Protein AF-A0A6B3HS08-F1 (afdb_monomer)

Solvent-accessible surface area (backbone atoms only — not comparable to full-atom values): 6269 Å² total; per-residue (Å²): 108,65,69,59,44,43,52,50,28,50,41,68,61,44,30,85,65,67,76,50,92,71,60,87,81,40,45,51,74,49,80,44,82,54,82,78,90,56,89,84,63,83,62,49,35,31,38,33,40,35,39,44,74,63,86,53,98,81,53,72,62,60,45,52,31,40,38,40,32,47,98,93,42,79,49,48,44,58,69,85,58,94,60,62,78,73,40,92,82,70,79,75,81,73,83,86,82,86,132

Radius of gyration: 17.4 Å; Cα contacts (8 Å, |Δi|>4): 141; chains: 1; bounding box: 36×41×55 Å

Nearest PDB structures (foldseek):
  3b7c-assembly1_A-2  TM=4.225E-01  e=3.993E-01  Shewanella oneidensis MR-1
  4uvq-assembly1_A-2  TM=3.604E-01  e=1.882E+00  Prochloron sp.
  5yqp-assembly2_B  TM=5.030E-01  e=8.336E+00  Saccharomyces cerevisiae S288C
  6gqf-assembly1_A  TM=3.506E-01  e=5.400E+00  Mus musculus

Mean predicted aligned error: 8.17 Å

Structure (mmCIF, N/CA/C/O backbone):
data_AF-A0A6B3HS08-F1
#
_entry.id   AF-A0A6B3HS08-F1
#
loop_
_atom_site.group_PDB
_atom_site.id
_atom_site.type_symbol
_atom_site.label_atom_id
_atom_site.label_alt_id
_atom_site.label_comp_id
_atom_site.label_asym_id
_atom_site.label_entity_id
_atom_site.label_seq_id
_atom_site.pdbx_PDB_ins_code
_atom_site.Cartn_x
_atom_site.Cartn_y
_atom_site.Cartn_z
_atom_site.occupancy
_atom_site.B_iso_or_equiv
_atom_site.auth_seq_id
_atom_site.auth_comp_id
_atom_site.auth_asym_id
_atom_site.auth_atom_id
_atom_site.pdbx_PDB_model_num
ATOM 1 N N . ARG A 1 1 ? 1.895 -1.671 -14.767 1.00 91.06 1 ARG A N 1
ATOM 2 C CA . ARG A 1 1 ? 2.525 -2.827 -14.077 1.00 91.06 1 ARG A CA 1
ATOM 3 C C . ARG A 1 1 ? 3.035 -2.451 -12.688 1.00 91.06 1 ARG A C 1
ATOM 5 O O . ARG A 1 1 ? 2.526 -3.015 -11.735 1.00 91.06 1 ARG A O 1
ATOM 12 N N . LEU A 1 2 ? 3.938 -1.470 -12.551 1.00 96.56 2 LEU A N 1
ATOM 13 C CA . LEU A 1 2 ? 4.460 -1.042 -11.242 1.00 96.56 2 LEU A CA 1
ATOM 14 C C . LEU A 1 2 ? 3.383 -0.573 -10.249 1.00 96.56 2 LEU A C 1
ATOM 16 O O . LEU A 1 2 ? 3.317 -1.115 -9.154 1.00 96.56 2 LEU A O 1
ATOM 20 N N . LEU A 1 3 ? 2.508 0.362 -10.644 1.00 97.56 3 LEU A N 1
ATOM 21 C CA . LEU A 1 3 ? 1.438 0.862 -9.767 1.00 97.56 3 LEU A CA 1
ATOM 22 C C . LEU A 1 3 ? 0.535 -0.265 -9.246 1.00 97.56 3 LEU A C 1
ATOM 24 O O . LEU A 1 3 ? 0.286 -0.349 -8.050 1.00 97.56 3 LEU A O 1
ATOM 28 N N . PHE A 1 4 ? 0.098 -1.151 -10.142 1.00 97.31 4 PHE A N 1
ATOM 29 C CA . PHE A 1 4 ? -0.716 -2.312 -9.785 1.00 97.31 4 PHE A CA 1
ATOM 30 C C . PHE A 1 4 ? 0.022 -3.245 -8.815 1.00 97.31 4 PHE A C 1
ATOM 32 O O . PHE A 1 4 ? -0.516 -3.586 -7.772 1.00 97.31 4 PHE A O 1
ATOM 39 N N . SER A 1 5 ? 1.284 -3.588 -9.102 1.00 98.19 5 SER A N 1
ATOM 40 C CA . SER A 1 5 ? 2.107 -4.402 -8.196 1.00 98.19 5 SER A CA 1
ATOM 41 C C . SER A 1 5 ? 2.229 -3.763 -6.807 1.00 98.19 5 SER A C 1
ATOM 43 O O . SER A 1 5 ? 2.082 -4.438 -5.794 1.00 98.19 5 SER A O 1
ATOM 45 N N . ALA A 1 6 ? 2.445 -2.448 -6.739 1.00 98.50 6 ALA A N 1
ATOM 46 C CA . ALA A 1 6 ? 2.560 -1.737 -5.470 1.00 98.50 6 ALA A CA 1
ATOM 47 C C . ALA A 1 6 ? 1.229 -1.705 -4.698 1.00 98.50 6 ALA A C 1
ATOM 49 O O . ALA A 1 6 ? 1.230 -1.941 -3.492 1.00 98.50 6 ALA A O 1
ATOM 50 N N . LYS A 1 7 ? 0.099 -1.483 -5.386 1.00 98.31 7 LYS A N 1
ATOM 51 C CA . LYS A 1 7 ? -1.258 -1.584 -4.818 1.00 98.31 7 LYS A CA 1
ATOM 52 C C . LYS A 1 7 ? -1.513 -2.967 -4.216 1.00 98.31 7 LYS A C 1
ATOM 54 O O . LYS A 1 7 ? -1.956 -3.064 -3.079 1.00 98.31 7 LYS A O 1
ATOM 59 N N . GLU A 1 8 ? -1.129 -4.021 -4.927 1.00 98.31 8 GLU A N 1
ATOM 60 C CA . GLU A 1 8 ? -1.194 -5.400 -4.437 1.00 98.31 8 GLU A CA 1
ATOM 61 C C . GLU A 1 8 ? -0.338 -5.620 -3.181 1.00 98.31 8 GLU A C 1
ATOM 63 O O . GLU A 1 8 ? -0.769 -6.295 -2.249 1.00 98.31 8 GLU A O 1
ATOM 68 N N . SER A 1 9 ? 0.872 -5.050 -3.117 1.00 98.50 9 SER A N 1
ATOM 69 C CA . SER A 1 9 ? 1.710 -5.113 -1.909 1.00 98.50 9 SER A CA 1
ATOM 70 C C . SER A 1 9 ? 1.079 -4.376 -0.719 1.00 98.50 9 SER A C 1
ATOM 72 O O . SER A 1 9 ? 1.201 -4.843 0.415 1.00 98.50 9 SER A O 1
ATOM 74 N N . VAL A 1 10 ? 0.388 -3.255 -0.963 1.00 98.38 10 VAL A N 1
ATOM 75 C CA . VAL A 1 10 ? -0.366 -2.512 0.062 1.00 98.38 10 VAL A CA 1
ATOM 76 C C . VAL A 1 10 ? -1.539 -3.349 0.567 1.00 98.38 10 VAL A C 1
ATOM 78 O O . VAL A 1 10 ? -1.639 -3.579 1.770 1.00 98.38 10 VAL A O 1
ATOM 81 N N . PHE A 1 11 ? -2.356 -3.893 -0.337 1.00 98.12 11 PHE A N 1
ATOM 82 C CA . PHE A 1 11 ? -3.468 -4.782 0.006 1.00 98.12 11 PHE A CA 1
ATOM 83 C C . PHE A 1 11 ? -3.002 -6.000 0.819 1.00 98.12 11 PHE A C 1
ATOM 85 O O . PHE A 1 11 ? -3.564 -6.304 1.867 1.00 98.12 11 PHE A O 1
ATOM 92 N N . LYS A 1 12 ? -1.908 -6.653 0.405 1.00 97.94 12 LYS A N 1
ATOM 93 C CA . LYS A 1 12 ? -1.322 -7.807 1.116 1.00 97.94 12 LYS A CA 1
ATOM 94 C C . LYS A 1 12 ? -0.749 -7.462 2.489 1.00 97.94 12 LYS A C 1
ATOM 96 O O . LYS A 1 12 ? -0.590 -8.359 3.309 1.00 97.94 12 LYS A O 1
ATOM 101 N N . THR A 1 13 ? -0.440 -6.193 2.741 1.00 97.56 13 THR A N 1
ATOM 102 C CA . THR A 1 13 ? -0.051 -5.716 4.076 1.00 97.56 13 THR A CA 1
ATOM 103 C C . THR A 1 13 ? -1.279 -5.405 4.929 1.00 97.56 13 THR A C 1
ATOM 105 O O . THR A 1 13 ? -1.291 -5.717 6.114 1.00 97.56 13 THR A O 1
ATOM 108 N N . TRP A 1 14 ? -2.317 -4.827 4.324 1.00 97.44 14 TRP A N 1
ATOM 109 C CA . TRP A 1 14 ? -3.575 -4.453 4.969 1.00 97.44 14 TRP A CA 1
ATOM 110 C C . TRP A 1 14 ? -4.418 -5.662 5.392 1.00 97.44 14 TRP A C 1
ATOM 112 O O . TRP A 1 14 ? -4.738 -5.813 6.569 1.00 97.44 14 TRP A O 1
ATOM 122 N N . TYR A 1 15 ? -4.763 -6.538 4.444 1.00 97.75 15 TYR A N 1
ATOM 123 C CA . TYR A 1 15 ? -5.790 -7.565 4.632 1.00 97.75 15 TYR A CA 1
ATOM 124 C C . TYR A 1 15 ? -5.519 -8.511 5.815 1.00 97.75 15 TYR A C 1
ATOM 126 O O . TYR A 1 15 ? -6.443 -8.753 6.590 1.00 97.75 15 TYR A O 1
ATOM 134 N N . PRO A 1 16 ? -4.287 -9.009 6.050 1.00 96.62 16 PRO A N 1
ATOM 135 C CA . PRO A 1 16 ? -4.022 -9.870 7.204 1.00 96.62 16 PRO A CA 1
ATOM 136 C C . PRO A 1 16 ? -4.219 -9.184 8.565 1.00 96.62 16 PRO A C 1
ATOM 138 O O . PRO A 1 16 ? -4.376 -9.877 9.567 1.00 96.62 16 PRO A O 1
ATOM 141 N N . LEU A 1 17 ? -4.173 -7.849 8.616 1.00 95.56 17 LEU A N 1
ATOM 142 C CA . LEU A 1 17 ? -4.267 -7.065 9.852 1.00 95.56 17 LEU A CA 1
ATOM 143 C C . LEU A 1 17 ? -5.691 -6.590 10.137 1.00 95.56 17 LEU A C 1
ATOM 145 O O . LEU A 1 17 ? -6.069 -6.485 11.300 1.00 95.56 17 LEU A O 1
ATOM 149 N N . THR A 1 18 ? -6.463 -6.305 9.089 1.00 96.38 18 THR A N 1
ATOM 150 C CA . THR A 1 18 ? -7.807 -5.719 9.205 1.00 96.38 18 THR A CA 1
ATOM 151 C C . THR A 1 18 ? -8.921 -6.717 8.897 1.00 96.38 18 THR A C 1
ATOM 153 O O . THR A 1 18 ? -10.061 -6.495 9.291 1.00 96.38 18 THR A O 1
ATOM 156 N N . LEU A 1 19 ? -8.612 -7.801 8.171 1.00 97.31 19 LEU A N 1
ATOM 157 C CA . LEU A 1 19 ? -9.573 -8.770 7.631 1.00 97.31 19 LEU A CA 1
ATOM 158 C C . LEU A 1 19 ? -10.695 -8.121 6.806 1.00 97.31 19 LEU A C 1
ATOM 160 O O . LEU A 1 19 ? -11.812 -8.632 6.736 1.00 97.31 19 LEU A O 1
ATOM 164 N N . THR A 1 20 ? -10.395 -6.986 6.177 1.00 96.88 20 THR A N 1
ATOM 165 C CA . THR A 1 20 ? -11.320 -6.265 5.302 1.00 96.88 20 THR A CA 1
ATOM 166 C C . THR A 1 20 ? -10.650 -5.934 3.981 1.00 96.88 20 THR A C 1
ATOM 168 O O . THR A 1 20 ? -9.435 -5.731 3.924 1.00 96.88 20 THR A O 1
ATOM 171 N N . GLU A 1 21 ? -11.435 -5.880 2.909 1.00 96.88 21 GLU A N 1
ATOM 172 C CA . GLU A 1 21 ? -10.931 -5.439 1.610 1.00 96.88 21 GLU A CA 1
ATOM 173 C C . GLU A 1 21 ? -10.532 -3.957 1.655 1.00 96.88 21 GLU A C 1
ATOM 175 O O . GLU A 1 21 ? -11.099 -3.189 2.437 1.00 96.88 21 GLU A O 1
ATOM 180 N N . LEU A 1 22 ? -9.525 -3.596 0.856 1.00 96.88 22 LEU A N 1
ATOM 181 C CA . LEU A 1 22 ? -9.073 -2.226 0.621 1.00 96.88 22 LEU A CA 1
ATOM 182 C C . LEU A 1 22 ? -9.128 -1.984 -0.887 1.00 96.88 22 LEU A C 1
ATOM 184 O O . LEU A 1 22 ? -8.395 -2.639 -1.635 1.00 96.88 22 LEU A O 1
ATOM 188 N N . ASP A 1 23 ? -9.988 -1.071 -1.315 1.00 95.06 23 ASP A N 1
ATOM 189 C CA . ASP A 1 23 ? -10.242 -0.807 -2.726 1.00 95.06 23 ASP A CA 1
ATOM 190 C C . ASP A 1 23 ? -9.097 -0.033 -3.401 1.00 95.06 23 ASP A C 1
ATOM 192 O O . ASP A 1 23 ? -8.199 0.553 -2.781 1.00 95.06 23 ASP A O 1
ATOM 196 N N . PHE A 1 24 ? -9.103 -0.040 -4.737 1.00 90.56 24 PHE A N 1
ATOM 197 C CA . PHE A 1 24 ? -8.050 0.579 -5.545 1.00 90.56 24 PHE A CA 1
ATOM 198 C C . PHE A 1 24 ? -7.971 2.098 -5.425 1.00 90.56 24 PHE A C 1
ATOM 200 O O . PHE A 1 24 ? -6.941 2.652 -5.796 1.00 90.56 24 PHE A O 1
ATOM 207 N N . ASP A 1 25 ? -8.988 2.793 -4.949 1.00 95.56 25 ASP A N 1
ATOM 208 C CA . ASP A 1 25 ? -8.976 4.235 -4.705 1.00 95.56 25 ASP A CA 1
ATOM 209 C C . ASP A 1 25 ? -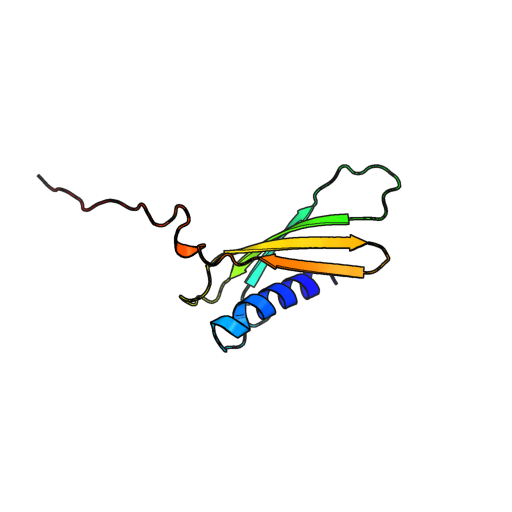8.676 4.579 -3.239 1.00 95.56 25 ASP A C 1
ATOM 211 O O . ASP A 1 25 ? -8.316 5.711 -2.947 1.00 95.56 25 ASP A O 1
ATOM 215 N N . GLU A 1 26 ? -8.663 3.604 -2.327 1.00 97.62 26 GLU A N 1
ATOM 216 C CA . GLU A 1 26 ? -8.457 3.824 -0.887 1.00 97.62 26 GLU A CA 1
ATOM 217 C C . GLU A 1 26 ? -6.978 3.991 -0.471 1.00 97.62 26 GLU A C 1
ATOM 219 O O . GLU A 1 26 ? -6.644 3.971 0.718 1.00 97.62 26 GLU A O 1
ATOM 224 N N . ALA A 1 27 ? -6.066 4.186 -1.430 1.00 97.94 27 ALA A N 1
ATOM 225 C CA . ALA A 1 27 ? -4.659 4.479 -1.149 1.00 97.94 27 ALA A CA 1
ATOM 226 C C . ALA A 1 27 ? -4.005 5.358 -2.226 1.00 97.94 27 ALA A C 1
ATOM 228 O O . ALA A 1 27 ? -4.065 5.056 -3.415 1.00 97.94 27 ALA A O 1
ATOM 229 N N . ASP A 1 28 ? -3.261 6.375 -1.822 1.00 98.19 28 ASP A N 1
ATOM 230 C CA . ASP A 1 28 ? -2.489 7.216 -2.734 1.00 98.19 28 ASP A CA 1
ATOM 231 C C . ASP A 1 28 ? -1.009 6.855 -2.677 1.00 98.19 28 ASP A C 1
ATOM 233 O O . ASP A 1 28 ? -0.394 6.886 -1.609 1.00 98.19 28 ASP A O 1
ATOM 237 N N . LEU A 1 29 ? -0.427 6.514 -3.830 1.00 98.44 29 LEU A N 1
ATOM 238 C CA . LEU A 1 29 ? 0.962 6.070 -3.924 1.00 98.44 29 LEU A CA 1
ATOM 239 C C . LEU A 1 29 ? 1.848 7.125 -4.591 1.00 98.44 29 LEU A C 1
ATOM 241 O O . LEU A 1 29 ? 1.588 7.542 -5.718 1.00 98.44 29 LEU A O 1
ATOM 245 N N . THR A 1 30 ? 2.953 7.468 -3.932 1.00 98.38 30 THR A N 1
ATOM 246 C CA . THR A 1 30 ? 4.003 8.341 -4.473 1.00 98.38 30 THR A CA 1
ATOM 247 C C . THR A 1 30 ? 5.278 7.536 -4.679 1.00 98.38 30 THR A C 1
ATOM 249 O O . THR A 1 30 ? 5.775 6.914 -3.744 1.00 98.38 30 THR A O 1
ATOM 252 N N . PHE A 1 31 ? 5.842 7.563 -5.888 1.00 98.00 31 PHE A N 1
ATOM 253 C CA . PHE A 1 31 ? 7.055 6.820 -6.236 1.00 98.00 31 PHE A CA 1
ATOM 254 C C . PHE A 1 31 ? 8.269 7.740 -6.307 1.00 98.00 31 PHE A C 1
ATOM 256 O O . PHE A 1 31 ? 8.203 8.842 -6.847 1.00 98.00 31 PHE A O 1
ATOM 263 N N . ARG A 1 32 ? 9.408 7.241 -5.829 1.00 96.62 32 ARG A N 1
ATOM 264 C CA . ARG A 1 32 ? 10.720 7.857 -6.015 1.00 96.62 32 ARG A CA 1
ATOM 265 C C . ARG A 1 32 ? 11.654 6.834 -6.639 1.00 96.62 32 ARG A C 1
ATOM 267 O O . ARG A 1 32 ? 11.780 5.722 -6.130 1.00 96.62 32 ARG A O 1
ATOM 274 N N . ARG A 1 33 ? 12.301 7.209 -7.738 1.00 93.06 33 ARG A N 1
ATOM 275 C CA . ARG A 1 33 ? 13.357 6.410 -8.364 1.00 93.06 33 ARG A CA 1
ATOM 276 C C . ARG A 1 33 ? 14.675 6.629 -7.621 1.00 93.06 33 ARG A C 1
ATOM 278 O O . ARG A 1 33 ? 14.958 7.734 -7.165 1.00 93.06 33 ARG A O 1
ATOM 285 N N . GLU A 1 34 ? 15.453 5.568 -7.480 1.00 90.19 34 GLU A N 1
ATOM 286 C CA . GLU A 1 34 ? 16.811 5.576 -6.944 1.00 90.19 34 GLU A CA 1
ATOM 287 C C . GLU A 1 34 ? 17.781 5.138 -8.050 1.00 90.19 34 GLU A C 1
ATOM 289 O O . GLU A 1 34 ? 17.468 4.223 -8.811 1.00 90.19 34 GLU A O 1
ATOM 294 N N . GLY A 1 35 ? 18.954 5.774 -8.120 1.00 76.75 35 GLY A N 1
ATOM 295 C CA . GLY A 1 35 ? 19.996 5.478 -9.109 1.00 76.75 35 GLY A CA 1
ATOM 296 C C . GLY A 1 35 ? 20.352 6.674 -9.996 1.00 76.75 35 GLY A C 1
ATOM 297 O O . GLY A 1 35 ? 19.555 7.591 -10.170 1.00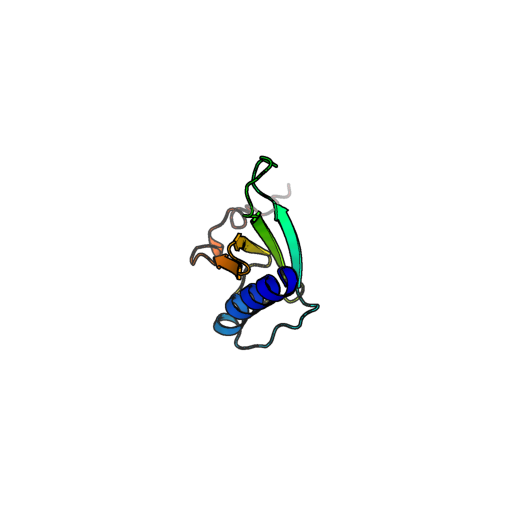 76.75 35 GLY A O 1
ATOM 298 N N . ASP A 1 36 ? 21.581 6.650 -10.504 1.00 61.97 36 ASP A N 1
ATOM 299 C CA . ASP A 1 36 ? 22.096 7.507 -11.577 1.00 61.97 36 ASP A CA 1
ATOM 300 C C . ASP A 1 36 ? 21.674 6.883 -12.916 1.00 61.97 36 ASP A C 1
ATOM 302 O O . ASP A 1 36 ? 21.704 5.655 -13.039 1.00 61.97 36 ASP A O 1
ATOM 306 N N . ASP A 1 37 ? 21.278 7.700 -13.895 1.00 58.66 37 ASP A N 1
ATOM 307 C CA . ASP A 1 37 ? 20.956 7.288 -15.267 1.00 58.66 37 ASP A CA 1
ATOM 308 C C . ASP A 1 37 ? 22.237 6.858 -16.010 1.00 58.66 37 ASP A C 1
ATOM 310 O O . ASP A 1 37 ? 22.585 7.374 -17.076 1.00 58.66 37 ASP A O 1
ATOM 314 N N . ARG A 1 38 ? 22.975 5.893 -15.447 1.00 60.84 38 ARG A N 1
ATOM 315 C CA . ARG A 1 38 ? 24.134 5.296 -16.098 1.00 60.84 38 ARG A CA 1
ATOM 316 C C . ARG A 1 38 ? 23.637 4.580 -17.334 1.00 60.84 38 ARG A C 1
ATOM 318 O O . ARG A 1 38 ? 22.990 3.536 -17.253 1.00 60.84 38 ARG A O 1
ATOM 325 N N . ALA A 1 39 ? 23.935 5.180 -18.479 1.00 63.00 39 ALA A N 1
ATOM 326 C CA . ALA A 1 39 ? 23.603 4.637 -19.780 1.00 63.00 39 ALA A CA 1
ATOM 327 C C . ALA A 1 39 ? 24.034 3.162 -19.850 1.00 63.00 39 ALA A C 1
ATOM 329 O O . ALA A 1 39 ? 25.224 2.855 -19.786 1.00 63.00 39 ALA A O 1
ATOM 330 N N . GLY A 1 40 ? 23.053 2.262 -19.956 1.00 68.50 40 GLY A N 1
ATOM 331 C CA . GLY A 1 40 ? 23.275 0.824 -20.109 1.00 68.50 40 GLY A CA 1
ATOM 332 C C . GLY A 1 40 ? 22.856 -0.065 -18.936 1.00 68.50 40 GLY A C 1
ATOM 333 O O . GLY A 1 40 ? 22.912 -1.276 -19.116 1.00 68.50 40 GLY A O 1
ATOM 334 N N . ASP A 1 41 ? 22.414 0.467 -17.789 1.00 72.88 41 ASP A N 1
ATOM 335 C CA . ASP A 1 41 ? 21.795 -0.363 -16.740 1.00 72.88 41 ASP A CA 1
ATOM 336 C C . ASP A 1 41 ? 20.301 -0.602 -17.058 1.00 72.88 41 ASP A C 1
ATOM 338 O O . ASP A 1 41 ? 19.512 0.351 -17.045 1.00 72.88 41 ASP A O 1
ATOM 342 N N . PRO A 1 42 ? 19.882 -1.840 -17.395 1.00 77.00 42 PRO A N 1
ATOM 343 C CA . PRO A 1 42 ? 18.480 -2.149 -17.659 1.00 77.00 42 PRO A CA 1
ATOM 344 C C . PRO A 1 42 ? 17.636 -2.207 -16.377 1.00 77.00 42 PRO A C 1
ATOM 346 O O . PRO A 1 42 ? 16.405 -2.247 -16.470 1.00 77.00 42 PRO A O 1
ATOM 349 N N . ALA A 1 43 ? 18.260 -2.222 -15.194 1.00 85.94 43 ALA A N 1
ATOM 350 C CA . ALA A 1 43 ? 17.555 -2.260 -13.929 1.00 85.94 43 ALA A CA 1
ATOM 351 C C . ALA A 1 43 ? 17.034 -0.869 -13.534 1.00 85.94 43 ALA A C 1
ATOM 353 O O . ALA A 1 43 ? 17.690 0.164 -13.673 1.00 85.94 43 ALA A O 1
ATOM 354 N N . ALA A 1 44 ? 15.828 -0.841 -12.973 1.00 91.12 44 ALA A N 1
ATOM 355 C CA . ALA A 1 44 ? 15.264 0.345 -12.345 1.00 91.12 44 ALA A CA 1
ATOM 356 C C . ALA A 1 44 ? 14.774 0.003 -10.942 1.00 91.12 44 ALA A C 1
ATOM 358 O O . ALA A 1 44 ? 14.296 -1.099 -10.675 1.00 91.12 44 ALA A O 1
ATOM 359 N N . GLY A 1 45 ? 14.867 0.951 -10.019 1.00 94.38 45 GLY A N 1
ATOM 360 C CA . GLY A 1 45 ? 14.410 0.724 -8.661 1.00 94.38 45 GL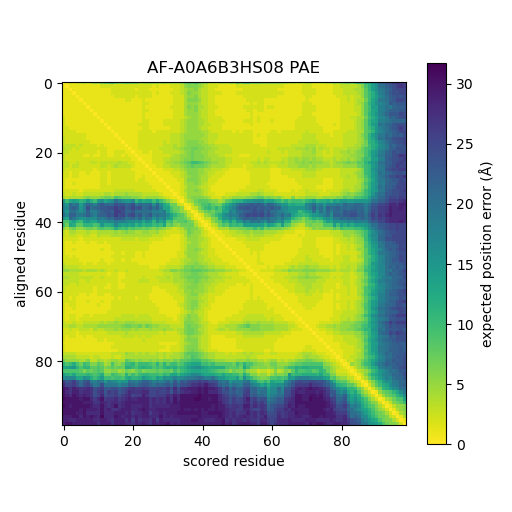Y A CA 1
ATOM 361 C C . GLY A 1 45 ? 14.140 1.999 -7.904 1.00 94.38 45 GLY A C 1
ATOM 362 O O . GLY A 1 45 ? 14.454 3.099 -8.355 1.00 94.38 45 GLY A O 1
ATOM 363 N N . GLY A 1 46 ? 13.570 1.830 -6.721 1.00 95.88 46 GLY A N 1
ATOM 364 C CA . GLY A 1 46 ? 13.459 2.901 -5.755 1.00 95.88 46 GLY A CA 1
ATOM 365 C C . GLY A 1 46 ? 12.475 2.596 -4.643 1.00 95.88 46 GLY A C 1
ATOM 366 O O . GLY A 1 46 ? 12.258 1.440 -4.269 1.00 95.88 46 GLY A O 1
ATOM 367 N N . THR A 1 47 ? 11.888 3.655 -4.105 1.00 97.75 47 THR A N 1
ATOM 368 C CA . THR A 1 47 ? 10.938 3.601 -2.995 1.00 97.75 47 THR A CA 1
ATOM 369 C C . THR A 1 47 ? 9.559 4.061 -3.440 1.00 97.75 47 THR A C 1
ATOM 371 O O . THR A 1 47 ? 9.412 4.758 -4.446 1.00 97.75 47 THR A O 1
ATOM 374 N N . PHE A 1 48 ? 8.540 3.701 -2.674 1.00 98.50 48 PHE A N 1
ATOM 375 C CA . PHE A 1 48 ? 7.235 4.339 -2.745 1.00 98.50 48 PHE A CA 1
ATOM 376 C C . PHE A 1 48 ? 6.664 4.528 -1.34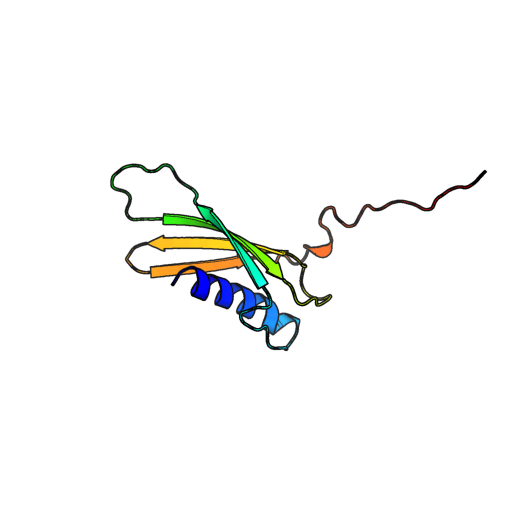4 1.00 98.50 48 PHE A C 1
ATOM 378 O O . PHE A 1 48 ? 6.988 3.762 -0.439 1.00 98.50 48 PHE A O 1
ATOM 385 N N . THR A 1 49 ? 5.821 5.537 -1.177 1.00 98.31 49 THR A N 1
ATOM 386 C CA . THR A 1 49 ? 4.983 5.706 0.011 1.00 98.31 49 THR A CA 1
ATOM 387 C C . THR A 1 49 ? 3.534 5.491 -0.391 1.00 98.31 49 THR A C 1
ATOM 389 O O . THR A 1 49 ? 3.119 5.941 -1.458 1.00 98.31 49 THR A O 1
ATOM 392 N N . ALA A 1 50 ? 2.770 4.784 0.434 1.00 98.25 50 ALA A N 1
ATOM 393 C CA . ALA A 1 50 ? 1.335 4.608 0.267 1.00 98.25 50 ALA A CA 1
ATOM 394 C C . ALA A 1 50 ? 0.620 5.285 1.435 1.00 98.25 50 ALA A C 1
ATOM 396 O O 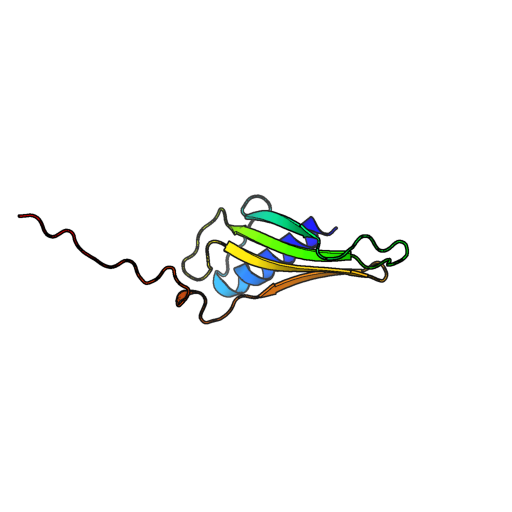. ALA A 1 50 ? 0.702 4.815 2.567 1.00 98.25 50 ALA A O 1
ATOM 397 N N . ARG A 1 51 ? -0.064 6.394 1.163 1.00 98.19 51 ARG A N 1
ATOM 398 C CA . ARG A 1 51 ? -0.975 7.037 2.112 1.00 98.19 51 ARG A CA 1
ATOM 399 C C . ARG A 1 51 ? -2.322 6.332 2.027 1.00 98.19 51 ARG A C 1
ATOM 401 O O . ARG A 1 51 ? -2.941 6.349 0.967 1.00 98.19 51 ARG A O 1
ATOM 408 N N . LEU A 1 52 ? -2.772 5.732 3.119 1.00 97.94 52 LEU A N 1
ATOM 409 C CA . LEU A 1 52 ? -4.081 5.089 3.187 1.00 97.94 52 LEU A CA 1
ATOM 410 C C . LEU A 1 52 ? -5.163 6.158 3.371 1.00 97.94 52 LEU A C 1
ATOM 412 O O . LEU A 1 52 ? -5.033 7.031 4.230 1.00 97.94 52 LEU A O 1
ATOM 416 N N . LEU A 1 53 ? -6.204 6.114 2.541 1.00 97.75 53 LEU A N 1
ATOM 417 C CA . LEU A 1 53 ? -7.364 7.008 2.650 1.00 97.75 53 LEU A CA 1
ATOM 418 C C . LEU A 1 53 ? -8.436 6.418 3.571 1.00 97.75 53 LEU A C 1
ATOM 420 O O . LEU A 1 53 ? -9.194 7.159 4.196 1.00 97.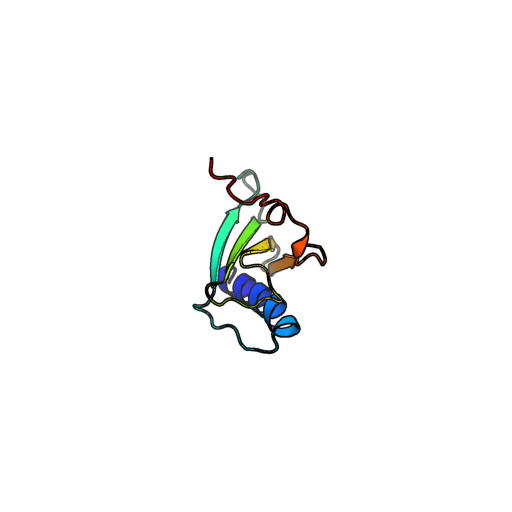75 53 LEU A O 1
ATOM 424 N N . ARG A 1 54 ? -8.443 5.090 3.708 1.00 96.62 54 ARG A N 1
ATOM 425 C CA . ARG A 1 54 ? -9.171 4.372 4.748 1.00 96.62 54 ARG A CA 1
ATOM 426 C C . ARG A 1 54 ? -8.271 4.133 5.957 1.00 96.62 54 ARG A C 1
ATOM 428 O O . ARG A 1 54 ? -7.119 3.728 5.815 1.00 96.62 54 ARG A O 1
ATOM 435 N N . THR A 1 55 ? -8.798 4.377 7.151 1.00 93.88 55 THR A N 1
ATOM 436 C CA . THR A 1 55 ? -8.060 4.238 8.411 1.00 93.88 55 THR A CA 1
ATOM 437 C C . THR A 1 55 ? -8.437 2.953 9.145 1.00 93.88 55 THR A C 1
ATOM 439 O O . THR A 1 55 ? -9.592 2.532 9.134 1.00 93.88 55 THR A O 1
ATOM 442 N N . ASP A 1 56 ? -7.455 2.339 9.806 1.00 95.44 56 ASP A N 1
ATOM 443 C CA . ASP A 1 56 ? -7.645 1.220 10.731 1.00 95.44 56 ASP A CA 1
ATOM 444 C C . ASP A 1 56 ? -6.560 1.286 11.825 1.00 95.44 56 ASP A C 1
ATOM 446 O O . ASP A 1 56 ? -5.393 1.509 11.502 1.00 95.44 56 ASP A O 1
ATOM 450 N N . PRO A 1 57 ? -6.888 1.115 13.119 1.00 93.31 57 PRO A N 1
ATOM 451 C CA . PRO A 1 57 ? -5.909 1.215 14.207 1.00 93.31 57 PRO A CA 1
ATOM 452 C C . PRO A 1 57 ? -4.793 0.154 14.162 1.00 93.31 57 PRO A C 1
ATOM 454 O O . PRO A 1 57 ? -3.761 0.314 14.827 1.00 93.31 57 PRO A O 1
ATOM 457 N N . ALA A 1 58 ? -4.971 -0.949 13.432 1.00 93.38 58 ALA A N 1
ATOM 458 C CA . ALA A 1 58 ? -3.960 -1.989 13.261 1.00 93.38 58 ALA A CA 1
ATOM 459 C C . ALA A 1 58 ? -2.854 -1.604 12.261 1.00 93.38 58 ALA A C 1
ATOM 461 O O . ALA A 1 58 ? -1.785 -2.219 12.279 1.00 93.38 58 ALA A O 1
ATOM 462 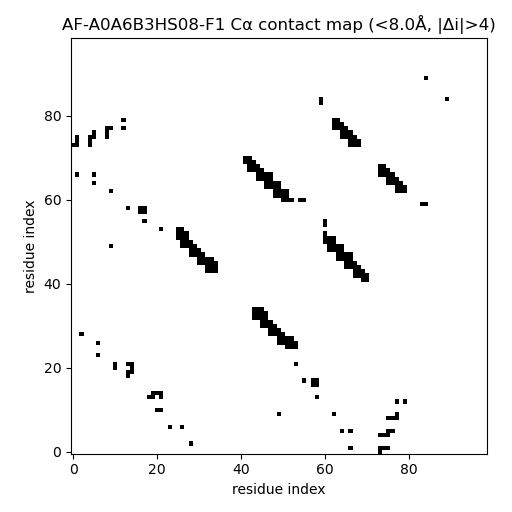N N . VAL A 1 59 ? -3.071 -0.576 11.433 1.00 94.81 59 VAL A N 1
ATOM 463 C CA . V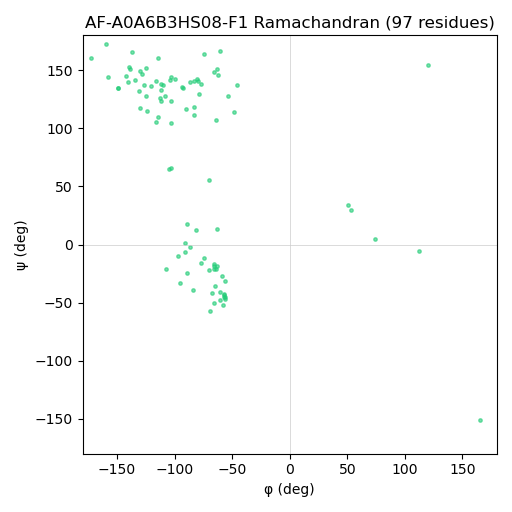AL A 1 59 ? -2.191 -0.207 10.315 1.00 94.81 59 VAL A CA 1
ATOM 464 C C . VAL A 1 59 ? -1.787 1.271 10.422 1.00 94.81 59 VAL A C 1
ATOM 466 O O . VAL A 1 59 ? -2.626 2.117 10.730 1.00 94.81 59 VAL A O 1
ATOM 469 N N . PRO A 1 60 ? -0.517 1.643 10.177 1.00 95.88 60 PRO A N 1
ATOM 470 C CA . PRO A 1 60 ? -0.144 3.050 10.093 1.00 95.88 60 PRO A CA 1
ATOM 471 C C . PRO A 1 60 ? -0.858 3.734 8.920 1.00 95.88 60 PRO A C 1
ATOM 473 O O . PRO A 1 60 ? -1.082 3.105 7.887 1.00 95.88 60 PRO A O 1
ATOM 476 N N . PRO A 1 61 ? -1.127 5.048 9.009 1.00 95.88 61 PRO A N 1
ATOM 477 C CA . PRO A 1 61 ? -1.751 5.797 7.916 1.00 95.88 61 PRO A CA 1
ATOM 478 C C . PRO A 1 61 ? -0.860 5.896 6.667 1.00 95.88 61 PRO A C 1
ATOM 480 O O . PRO A 1 61 ? -1.339 6.237 5.585 1.00 95.88 61 PRO A O 1
ATOM 483 N N . VAL A 1 62 ? 0.441 5.629 6.808 1.00 96.56 62 VAL A N 1
ATOM 484 C CA . VAL A 1 62 ? 1.410 5.620 5.713 1.00 96.56 62 VAL A CA 1
ATOM 485 C C . VAL A 1 62 ? 2.234 4.341 5.779 1.00 96.56 62 VAL A C 1
ATOM 487 O O . VAL A 1 62 ? 2.754 3.982 6.834 1.00 96.56 62 VAL A O 1
ATOM 490 N N . LEU A 1 63 ? 2.367 3.674 4.636 1.00 97.31 63 LEU A N 1
ATOM 491 C CA . LEU A 1 63 ? 3.209 2.500 4.455 1.00 97.31 63 LEU A CA 1
ATOM 492 C C . LEU A 1 63 ? 4.385 2.833 3.540 1.00 97.31 63 LEU A C 1
ATOM 494 O O . LEU A 1 63 ? 4.201 3.400 2.460 1.00 97.31 63 LEU A O 1
ATOM 498 N N . ASP A 1 64 ? 5.581 2.423 3.951 1.00 97.56 64 ASP A N 1
ATOM 499 C CA . ASP A 1 64 ? 6.790 2.536 3.142 1.00 97.56 64 ASP A CA 1
ATOM 500 C C . ASP A 1 64 ? 7.044 1.251 2.358 1.00 97.56 64 ASP A C 1
ATOM 502 O O . ASP A 1 64 ? 6.985 0.132 2.884 1.00 97.56 64 ASP A O 1
ATOM 506 N N . GLY A 1 65 ? 7.385 1.421 1.086 1.00 97.94 65 GLY A N 1
ATOM 507 C CA . GLY A 1 65 ? 7.685 0.325 0.191 1.00 97.94 65 GLY A CA 1
ATOM 508 C C . GLY A 1 65 ? 8.900 0.560 -0.692 1.00 97.94 65 GLY A C 1
ATOM 509 O O . GLY A 1 65 ? 9.427 1.664 -0.844 1.00 97.94 65 GLY A O 1
ATOM 510 N N . ARG A 1 66 ? 9.358 -0.534 -1.294 1.00 98.25 66 ARG A N 1
ATOM 511 C CA . ARG A 1 66 ? 10.432 -0.574 -2.285 1.00 98.25 66 ARG A CA 1
ATOM 512 C C . ARG A 1 66 ? 9.946 -1.253 -3.546 1.00 98.25 66 ARG A C 1
ATOM 514 O O . ARG A 1 66 ? 9.071 -2.117 -3.503 1.00 98.25 66 ARG A O 1
ATOM 521 N N . TRP A 1 67 ? 10.547 -0.875 -4.662 1.00 98.12 67 TRP A N 1
ATOM 522 C CA . TRP A 1 67 ? 10.267 -1.483 -5.948 1.00 98.12 67 TRP A CA 1
ATOM 523 C C . TRP A 1 67 ? 11.539 -1.705 -6.757 1.00 98.12 67 TRP A C 1
ATOM 525 O O . TRP A 1 67 ? 12.523 -0.972 -6.615 1.00 98.12 67 TRP A O 1
ATOM 535 N N . ARG A 1 68 ? 11.499 -2.732 -7.606 1.00 96.19 68 ARG A N 1
ATOM 536 C CA . ARG A 1 68 ? 12.544 -3.084 -8.568 1.00 96.19 68 ARG A CA 1
ATOM 537 C C . ARG A 1 68 ? 11.927 -3.577 -9.871 1.00 96.19 68 ARG A C 1
ATOM 539 O O . ARG A 1 68 ? 10.875 -4.217 -9.862 1.00 96.19 68 ARG A O 1
ATOM 546 N N . VAL A 1 69 ? 12.586 -3.250 -10.974 1.00 94.75 69 VAL A N 1
ATOM 547 C CA . VAL A 1 69 ? 12.309 -3.755 -12.314 1.00 94.75 69 VAL A CA 1
ATOM 548 C C . VAL A 1 69 ? 13.623 -4.240 -12.898 1.00 94.75 69 VAL A C 1
ATOM 550 O O . VAL A 1 69 ? 14.547 -3.448 -13.049 1.00 94.75 69 VAL A O 1
ATOM 553 N N . GLU A 1 70 ? 13.697 -5.528 -13.192 1.00 92.25 70 GLU A N 1
ATOM 554 C CA . GLU A 1 70 ? 14.896 -6.204 -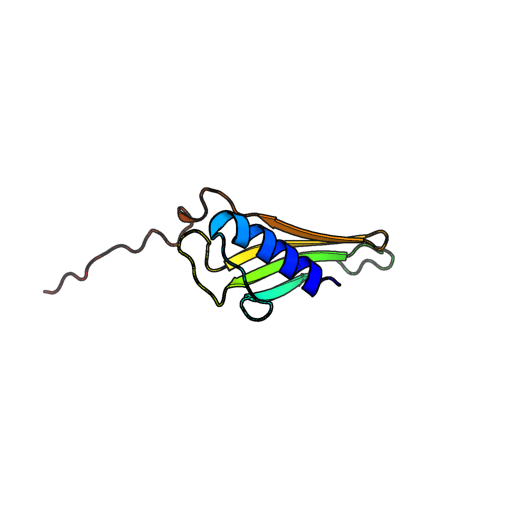13.687 1.00 92.25 70 GLU A CA 1
ATOM 555 C C . GLU A 1 70 ? 14.451 -7.481 -14.407 1.00 92.25 70 GLU A C 1
ATOM 557 O O . GLU A 1 70 ? 13.434 -8.068 -14.033 1.00 92.25 70 GLU A O 1
ATOM 562 N N . ASP A 1 71 ? 15.136 -7.863 -15.487 1.00 91.44 71 ASP A N 1
ATOM 563 C CA . ASP A 1 71 ? 14.842 -9.076 -16.269 1.00 91.44 71 ASP A CA 1
ATOM 564 C C . ASP A 1 71 ? 13.367 -9.236 -16.696 1.00 91.44 71 ASP A C 1
ATOM 566 O O . ASP A 1 71 ? 12.810 -10.331 -16.762 1.00 91.44 71 ASP A O 1
ATOM 570 N N . GLY A 1 72 ? 12.690 -8.115 -16.978 1.00 90.94 72 GLY A N 1
ATOM 571 C CA . GLY A 1 72 ? 11.273 -8.099 -17.362 1.00 90.94 72 GLY A CA 1
ATOM 572 C C . GLY A 1 72 ? 10.287 -8.362 -16.214 1.00 90.94 72 GLY A C 1
ATOM 573 O O . GLY A 1 72 ? 9.076 -8.412 -16.451 1.00 90.94 72 GLY A O 1
ATOM 574 N N . ILE A 1 73 ? 10.770 -8.480 -14.976 1.00 94.81 73 ILE A N 1
ATOM 575 C CA . ILE A 1 73 ? 9.978 -8.677 -13.762 1.00 94.81 73 ILE A CA 1
ATOM 576 C C . ILE A 1 73 ? 9.800 -7.349 -13.030 1.00 94.81 73 ILE A C 1
ATOM 578 O O . ILE A 1 73 ? 10.702 -6.521 -12.971 1.00 94.81 73 ILE A O 1
ATOM 582 N N . VAL A 1 74 ? 8.617 -7.151 -12.448 1.00 97.06 74 VAL A N 1
ATOM 583 C CA . VAL A 1 74 ? 8.336 -6.050 -11.523 1.00 97.06 74 VAL A CA 1
ATOM 584 C C . VAL A 1 74 ? 8.114 -6.646 -10.144 1.00 97.06 74 VAL A C 1
ATOM 586 O O . VAL A 1 74 ? 7.224 -7.477 -9.975 1.00 97.06 74 VAL A O 1
ATOM 589 N N . ALA A 1 75 ? 8.896 -6.204 -9.166 1.00 97.81 75 ALA A N 1
ATOM 590 C CA . ALA A 1 75 ? 8.762 -6.604 -7.775 1.00 97.81 75 ALA A CA 1
ATOM 591 C C . ALA A 1 75 ? 8.499 -5.380 -6.896 1.00 97.81 75 ALA A C 1
ATOM 593 O O . ALA A 1 75 ? 9.151 -4.342 -7.034 1.00 97.81 75 ALA A O 1
ATOM 594 N N . THR A 1 76 ? 7.555 -5.515 -5.970 1.00 98.69 76 THR A N 1
ATOM 595 C CA . THR A 1 76 ? 7.211 -4.496 -4.976 1.00 98.69 76 THR A CA 1
ATOM 596 C C . THR A 1 76 ? 7.068 -5.141 -3.609 1.00 98.69 76 THR A C 1
ATOM 598 O O . THR A 1 76 ? 6.549 -6.250 -3.478 1.00 98.69 76 THR A O 1
ATOM 601 N N . ALA A 1 77 ? 7.523 -4.441 -2.578 1.00 98.56 77 ALA A N 1
ATOM 602 C CA . ALA A 1 77 ? 7.422 -4.893 -1.201 1.00 98.56 77 ALA A CA 1
ATOM 603 C C . ALA A 1 77 ? 7.073 -3.717 -0.295 1.00 98.56 77 ALA A C 1
ATOM 605 O O . ALA A 1 77 ? 7.613 -2.626 -0.468 1.00 98.56 77 ALA A O 1
ATOM 606 N N . VAL A 1 78 ? 6.202 -3.965 0.678 1.00 98.31 78 VAL A N 1
ATOM 607 C CA . VAL A 1 78 ? 5.932 -3.079 1.813 1.00 98.31 78 VAL A CA 1
ATOM 608 C C . VAL A 1 78 ? 6.487 -3.763 3.054 1.00 98.31 78 VAL A C 1
ATOM 610 O O . VAL A 1 78 ? 6.328 -4.973 3.212 1.00 98.31 78 VAL A O 1
ATOM 613 N N . LEU A 1 79 ? 7.153 -3.003 3.921 1.00 92.12 79 LEU A N 1
ATOM 614 C CA . LEU A 1 79 ? 7.659 -3.518 5.189 1.00 92.12 79 LEU A CA 1
ATOM 615 C C . LEU A 1 79 ? 6.957 -2.812 6.343 1.00 92.12 79 LEU A C 1
ATOM 617 O O . LEU A 1 79 ? 7.290 -1.677 6.673 1.00 92.12 79 LEU A O 1
ATOM 621 N N . LEU A 1 80 ? 6.038 -3.516 7.000 1.00 93.25 80 LEU A N 1
ATOM 622 C CA . LEU A 1 80 ? 5.461 -3.060 8.257 1.00 93.25 80 LEU A CA 1
ATOM 623 C C . LEU A 1 80 ? 6.296 -3.589 9.425 1.00 93.25 80 LEU A C 1
ATOM 625 O O . LEU A 1 80 ? 6.403 -4.800 9.622 1.00 93.25 80 LEU A O 1
ATOM 629 N N . ARG A 1 81 ? 6.904 -2.690 10.204 1.00 88.12 81 ARG A N 1
ATOM 630 C CA . ARG A 1 81 ? 7.654 -3.090 11.401 1.00 88.12 81 ARG A CA 1
ATOM 631 C C . ARG A 1 81 ? 6.722 -3.188 12.613 1.00 88.12 81 ARG A C 1
ATOM 633 O O . ARG A 1 81 ? 5.887 -2.305 12.779 1.00 88.12 81 ARG A O 1
ATOM 640 N N . PRO A 1 82 ? 6.874 -4.195 13.495 1.00 80.44 82 PRO A N 1
ATOM 641 C CA . PRO A 1 82 ? 6.018 -4.352 14.678 1.00 80.44 82 PRO A CA 1
ATOM 642 C C . PRO A 1 82 ? 6.000 -3.126 15.602 1.00 80.44 82 PRO A C 1
ATOM 644 O O . PRO A 1 82 ? 4.986 -2.829 16.220 1.00 80.44 82 PRO A O 1
ATOM 647 N N . ASN A 1 83 ? 7.112 -2.393 15.652 1.00 82.62 83 ASN A N 1
ATOM 648 C CA . ASN A 1 83 ? 7.297 -1.194 16.464 1.00 82.62 83 ASN A CA 1
ATOM 649 C C . ASN A 1 83 ? 6.874 0.100 15.749 1.00 82.62 83 ASN A C 1
ATOM 651 O O . ASN A 1 83 ? 7.299 1.181 16.147 1.00 82.62 83 ASN A O 1
ATOM 655 N N . TRP A 1 84 ? 6.077 0.035 14.675 1.00 83.69 84 TRP A N 1
ATOM 656 C CA . TRP A 1 84 ? 5.652 1.246 13.960 1.00 83.69 84 TRP A CA 1
ATOM 657 C C . TRP A 1 84 ? 4.888 2.225 14.867 1.00 83.69 84 TRP A C 1
ATOM 659 O O . TRP A 1 84 ? 4.944 3.433 14.651 1.00 83.69 84 TRP A O 1
ATOM 669 N N . ARG A 1 85 ? 4.227 1.706 15.910 1.00 79.75 85 ARG A N 1
ATOM 670 C CA . ARG A 1 85 ? 3.536 2.495 16.941 1.00 79.75 85 ARG A CA 1
ATOM 671 C C . ARG A 1 85 ? 4.485 3.260 17.866 1.00 79.75 85 ARG A C 1
ATOM 673 O O . ARG A 1 85 ? 4.081 4.267 18.432 1.00 79.75 85 ARG A O 1
ATOM 680 N N . ASP A 1 86 ? 5.736 2.818 17.965 1.00 80.69 86 ASP A N 1
ATOM 681 C CA . ASP A 1 86 ? 6.770 3.422 18.812 1.00 80.69 86 ASP A CA 1
ATOM 682 C C . ASP A 1 86 ? 7.582 4.490 18.058 1.00 80.69 86 ASP A C 1
ATOM 684 O O . ASP A 1 86 ? 8.532 5.063 18.594 1.00 80.69 86 ASP A O 1
ATOM 688 N N . GLY A 1 87 ? 7.237 4.749 16.790 1.00 63.22 87 GLY A N 1
ATOM 689 C CA . GLY A 1 87 ? 7.824 5.826 16.002 1.00 63.22 87 GLY A CA 1
ATOM 690 C C . GLY A 1 87 ? 7.566 7.207 16.628 1.00 63.22 87 GLY A C 1
ATOM 691 O O . GLY A 1 87 ? 6.704 7.349 17.495 1.00 63.22 87 GLY A O 1
ATOM 692 N N . PRO A 1 88 ? 8.272 8.261 16.179 1.00 58.00 88 PRO A N 1
ATOM 693 C CA . PRO A 1 88 ? 8.303 9.588 16.818 1.00 58.00 88 PRO A CA 1
ATOM 694 C C . PRO A 1 88 ? 6.964 10.364 16.877 1.00 58.00 88 PRO A C 1
ATOM 696 O O . PRO A 1 88 ? 6.957 11.547 17.195 1.00 58.00 88 PRO A O 1
ATOM 699 N N . ALA A 1 89 ? 5.821 9.726 16.621 1.00 56.69 89 ALA A N 1
ATOM 700 C CA . ALA A 1 89 ? 4.486 10.292 16.801 1.00 56.69 89 ALA A CA 1
ATOM 701 C C . ALA A 1 89 ? 3.911 10.114 18.229 1.00 56.69 89 ALA A C 1
ATOM 703 O O . ALA A 1 89 ? 2.816 10.598 18.500 1.00 56.69 89 ALA A O 1
ATOM 704 N N . GLY A 1 90 ? 4.625 9.445 19.148 1.00 47.38 90 GLY A N 1
ATOM 705 C CA . GLY A 1 90 ? 4.171 9.204 20.530 1.00 47.38 90 GLY A CA 1
ATOM 706 C C . GLY A 1 90 ? 4.570 10.253 21.580 1.00 47.38 90 GLY A C 1
ATOM 707 O O . GLY A 1 90 ? 4.117 10.171 22.718 1.00 47.38 90 GLY A O 1
ATOM 708 N N . SER A 1 91 ? 5.402 11.245 21.244 1.00 49.03 91 SER A N 1
ATOM 709 C CA . SER A 1 91 ? 5.849 12.283 22.189 1.00 49.03 91 SER A CA 1
ATOM 710 C C . SER A 1 91 ? 5.120 13.610 21.963 1.00 49.03 91 SER A C 1
ATOM 712 O O . SER A 1 91 ? 5.719 14.604 21.562 1.00 49.03 91 SER A O 1
ATOM 714 N N . GLY A 1 92 ? 3.813 13.617 22.215 1.00 38.59 92 GLY A N 1
ATOM 715 C CA . GLY A 1 92 ? 2.996 14.824 22.350 1.00 38.59 92 GLY A CA 1
ATOM 716 C C . GLY A 1 92 ? 2.668 15.091 23.817 1.00 38.59 92 GLY A C 1
ATOM 717 O O . GLY A 1 92 ? 1.515 14.985 24.222 1.00 38.59 92 GLY A O 1
ATOM 718 N N . ALA A 1 93 ? 3.689 15.386 24.627 1.00 41.50 93 ALA A N 1
ATOM 719 C CA . ALA A 1 93 ? 3.508 16.139 25.869 1.00 41.50 93 ALA A CA 1
ATOM 720 C C . ALA A 1 93 ? 2.974 17.539 25.505 1.00 41.50 93 ALA A C 1
ATOM 722 O O . ALA A 1 93 ? 3.348 18.081 24.473 1.00 41.50 93 ALA A O 1
ATOM 723 N N . GLY A 1 94 ? 2.126 18.215 26.261 1.00 35.75 94 GLY A N 1
ATOM 724 C CA . GLY A 1 94 ? 1.507 17.967 27.545 1.00 35.75 94 GLY A CA 1
ATOM 725 C C . GLY A 1 94 ? 0.478 19.085 27.740 1.00 35.75 94 GLY A C 1
ATOM 726 O O . GLY A 1 94 ? 0.506 20.104 27.052 1.00 35.75 94 GLY A O 1
ATOM 727 N N . TRP A 1 95 ? -0.466 18.841 28.634 1.00 40.28 95 TRP A N 1
ATOM 728 C CA . TRP A 1 95 ? -1.555 19.735 28.993 1.00 40.28 95 TRP A CA 1
ATOM 729 C C . TRP A 1 95 ? -1.120 21.191 29.216 1.00 40.28 95 TRP A C 1
ATOM 731 O O . TRP A 1 95 ? -0.112 21.466 29.862 1.00 40.28 95 TRP A O 1
ATOM 741 N N . VAL A 1 96 ? -1.938 22.100 28.680 1.00 45.69 96 VAL A N 1
ATOM 742 C CA . VAL A 1 96 ? -1.926 23.545 28.931 1.00 45.69 96 VAL A CA 1
ATOM 743 C C . VAL A 1 96 ? -1.996 23.795 30.437 1.00 45.69 96 VAL A C 1
ATOM 745 O O . VAL A 1 96 ? -2.892 23.282 31.106 1.00 45.69 96 VAL A O 1
ATOM 748 N N . GLN A 1 97 ? -1.071 24.597 30.961 1.00 45.75 97 GLN A N 1
ATOM 749 C CA . GLN A 1 97 ? -1.169 25.165 32.300 1.00 45.75 97 GLN A CA 1
ATOM 750 C C . GLN A 1 97 ? -1.596 26.626 32.145 1.00 45.75 97 GLN A C 1
ATOM 752 O O . GLN A 1 97 ? -0.822 27.466 31.691 1.00 45.75 97 GLN A O 1
ATOM 757 N N . GLU A 1 98 ? -2.864 26.890 32.447 1.00 39.91 98 GLU A N 1
ATOM 758 C CA . GLU A 1 98 ? -3.440 28.231 32.523 1.00 39.91 98 GLU A CA 1
ATOM 759 C C . GLU A 1 98 ? -3.005 28.886 33.846 1.00 39.91 98 GLU A C 1
ATOM 761 O O . GLU A 1 98 ? -2.946 28.226 34.890 1.00 39.91 98 GLU A O 1
ATOM 766 N N . SER A 1 99 ? -2.646 30.168 33.811 1.00 56.22 99 SER A N 1
ATOM 767 C CA . SER A 1 99 ? -2.485 31.031 34.988 1.00 56.22 99 SER A CA 1
ATOM 768 C C . SER A 1 99 ? -3.011 32.416 34.667 1.00 56.22 99 SER A C 1
ATOM 770 O O . SER A 1 99 ? -2.765 32.870 33.527 1.00 56.22 99 SER A O 1
#

Sequence (99 aa):
RLLFSAKESVFKTWYPLTLTELDFDEADLTFRREGDDRAGDPAAGGTFTARLLRTDPAVPPVLDGRWRVEDGIVATAVLLRPNWRDGPAGSGAGWVQES

Secondary structure (DSSP, 8-state):
-HHHHHHHHHHHHHHHHH-S---TTSEEEEEEEES---TT---EEEEEEEEESS--TTS-SEEEEEEEEETTEEEEEE---TTGGGSTTS---------

Foldseek 3Di:
DQLVQQLVQVQVVPCVQPVDGQDPVQKDKDWDWDDDPPPPPPKTKGKMKIQGNDDDPRDDRIWIKIWMDDPNDIHIHTDDDPCPVVPPPPPDDDDDDDD

pLDDT: mean 86.62, std 17.76, range [35.75, 98.69]